Protein AF-A0A5Q0TKG2-F1 (afdb_monomer)

Sequence (74 aa):
MNRRRIEGEKMPRQNTFHKAQIMYEILKKKGQITIEDIIFQFEVSPSTAYNIAKLVYMLCERDETGSCERQDYP

Radius of gyration: 16.05 Å; Cα contacts (8 Å, |Δi|>4): 45; chains: 1; bounding box: 59×24×26 Å

Solvent-accessible surface area (backbone atoms only — not comparable to full-atom values): 4714 Å² total; per-residue (Å²): 139,83,84,76,79,82,70,75,84,68,72,72,86,70,51,60,66,57,54,12,54,55,51,41,58,46,26,73,73,66,74,61,81,54,63,64,57,45,22,68,75,65,76,45,54,69,73,56,24,53,55,25,51,54,48,25,50,58,53,37,76,68,37,89,81,65,84,58,80,86,82,80,78,131

Secondary structure (DSSP, 8-state):
---------------HHHHHHHHHHHHHHHS---HHHHHHHHT--HHHHHHHHHHHHHHHHT-TT---------

pLDDT: mean 77.63, std 18.4, range [38.66, 94.38]

Nearest PDB structures (foldseek):
  2vqc-assembly1_A  TM=9.070E-01  e=1.739E-03  Sulfolobus spindle-shaped virus 1
  2f5f-assembly1_A  TM=6.433E-01  e=6.629E-01  Bacillus subtilis
  2cfx-assembly1_C  TM=6.070E-01  e=7.035E-01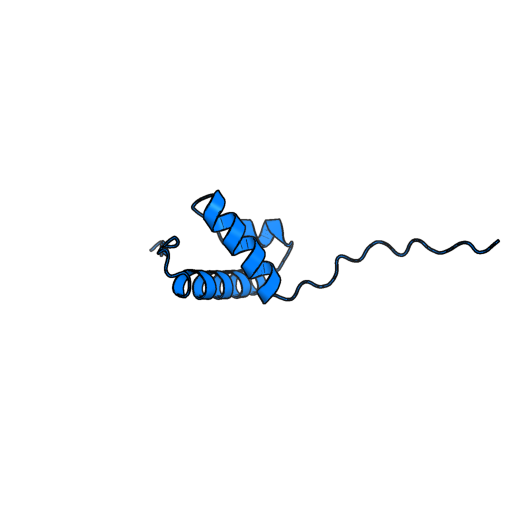  Bacillus subtilis
  2dbb-assembly1_B  TM=6.262E-01  e=9.469E-01  Pyrococcus horikoshii OT3
  5nr6-assembly1_A  TM=4.126E-01  e=8.046E+00  Dictyostelium discoideum

Structure (mmCIF, N/CA/C/O backbone):
data_AF-A0A5Q0TKG2-F1
#
_entry.id   AF-A0A5Q0TKG2-F1
#
loop_
_atom_site.group_PDB
_atom_site.id
_atom_site.type_symbol
_atom_site.label_atom_id
_atom_site.label_alt_id
_atom_site.label_comp_id
_atom_site.label_asym_id
_atom_site.label_entity_id
_atom_site.label_seq_id
_atom_site.pdbx_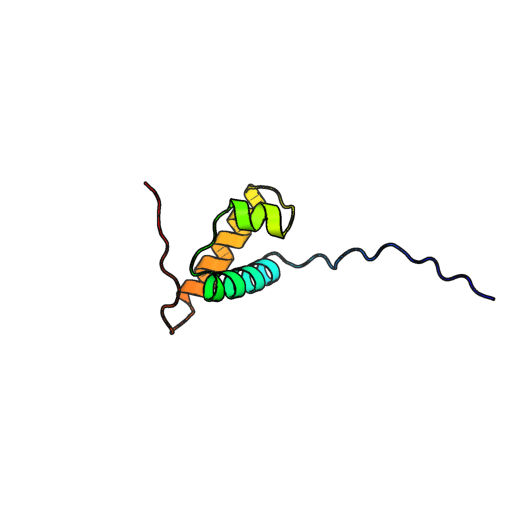PDB_ins_code
_atom_site.Cartn_x
_atom_site.Cartn_y
_atom_site.Cartn_z
_atom_site.occupancy
_atom_site.B_iso_or_equiv
_atom_site.auth_seq_id
_atom_site.auth_comp_id
_atom_site.auth_asym_id
_atom_site.auth_atom_id
_atom_site.pdbx_PDB_model_num
ATOM 1 N N . MET A 1 1 ? 46.180 13.996 9.315 1.00 41.62 1 MET A N 1
ATOM 2 C CA . MET A 1 1 ? 45.034 14.842 8.909 1.00 41.62 1 MET A CA 1
ATOM 3 C C . MET A 1 1 ? 44.251 14.067 7.847 1.00 41.62 1 MET A C 1
ATOM 5 O O . M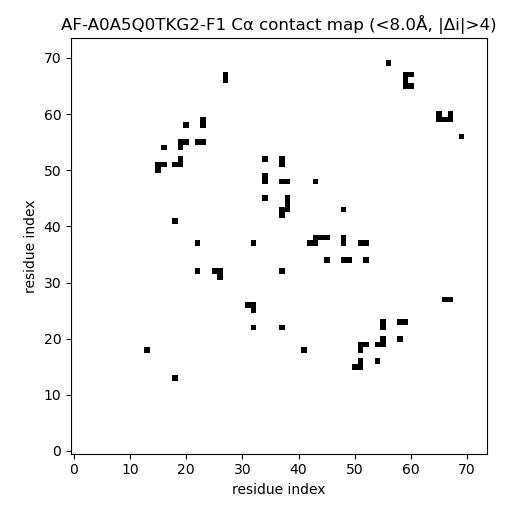ET A 1 1 ? 44.546 14.186 6.668 1.00 41.62 1 MET A O 1
ATOM 9 N N . ASN A 1 2 ? 43.352 13.162 8.255 1.00 38.66 2 ASN A N 1
ATOM 10 C CA . ASN A 1 2 ? 42.712 12.215 7.329 1.00 38.66 2 ASN A CA 1
ATOM 11 C C . ASN A 1 2 ? 41.345 12.739 6.883 1.00 38.66 2 ASN A C 1
ATOM 13 O O . ASN A 1 2 ? 40.390 12.745 7.656 1.00 38.66 2 ASN A O 1
ATOM 17 N N . ARG A 1 3 ? 41.273 13.172 5.619 1.00 48.91 3 ARG A N 1
ATOM 18 C CA . ARG A 1 3 ? 40.037 13.538 4.921 1.00 48.91 3 ARG A CA 1
ATOM 19 C C . ARG A 1 3 ? 39.208 12.270 4.693 1.00 48.91 3 ARG A C 1
ATOM 21 O O . ARG A 1 3 ? 39.510 11.494 3.791 1.00 48.91 3 ARG A O 1
ATOM 28 N N . ARG A 1 4 ? 38.185 12.036 5.518 1.00 50.06 4 ARG A N 1
ATOM 29 C CA . ARG A 1 4 ? 37.170 11.014 5.232 1.00 50.06 4 ARG A CA 1
ATOM 30 C C . ARG A 1 4 ? 36.252 11.555 4.136 1.00 50.06 4 ARG A C 1
ATOM 32 O O . ARG A 1 4 ? 35.616 12.588 4.319 1.00 50.06 4 ARG A O 1
ATOM 39 N N . ARG A 1 5 ? 36.252 10.872 2.987 1.00 45.88 5 ARG A N 1
ATOM 40 C CA . ARG A 1 5 ? 35.248 10.999 1.924 1.00 45.88 5 ARG A CA 1
ATOM 41 C C . ARG A 1 5 ? 33.862 10.882 2.558 1.00 45.88 5 ARG A C 1
ATOM 43 O O . ARG A 1 5 ? 33.580 9.881 3.207 1.00 45.88 5 ARG A O 1
ATOM 50 N N . ILE A 1 6 ? 33.022 11.889 2.355 1.00 54.97 6 ILE A N 1
ATOM 51 C CA . ILE A 1 6 ? 31.581 11.772 2.559 1.00 54.97 6 ILE A CA 1
ATOM 52 C C . ILE A 1 6 ? 31.082 11.028 1.319 1.00 54.97 6 ILE A C 1
ATOM 54 O O . ILE A 1 6 ? 30.846 11.627 0.272 1.00 54.97 6 ILE A O 1
ATOM 58 N N . GLU A 1 7 ? 31.082 9.698 1.385 1.00 49.59 7 GLU A N 1
ATOM 59 C CA . GLU A 1 7 ? 30.334 8.889 0.429 1.00 49.59 7 GLU A CA 1
ATOM 60 C C . GLU A 1 7 ? 28.860 9.219 0.654 1.00 49.59 7 GLU A C 1
ATOM 62 O O . GLU A 1 7 ? 28.375 9.109 1.779 1.00 49.59 7 GLU A O 1
ATOM 67 N N . GLY A 1 8 ? 28.191 9.719 -0.391 1.00 47.41 8 GLY A N 1
ATOM 68 C CA . GLY A 1 8 ? 26.789 10.113 -0.331 1.00 47.41 8 GLY A CA 1
ATOM 69 C C . GLY A 1 8 ? 25.972 9.027 0.351 1.00 47.41 8 GLY A C 1
ATOM 70 O O . GLY A 1 8 ? 26.098 7.854 -0.008 1.00 47.41 8 GLY A O 1
ATOM 71 N N . GLU A 1 9 ? 25.204 9.424 1.365 1.00 40.53 9 GLU A N 1
ATOM 72 C CA . GLU A 1 9 ? 24.362 8.549 2.171 1.00 40.53 9 GLU A CA 1
ATOM 73 C C . GLU A 1 9 ? 23.404 7.790 1.257 1.00 40.53 9 GLU A C 1
ATOM 75 O O . GLU A 1 9 ? 22.308 8.232 0.917 1.00 40.53 9 GLU A O 1
ATOM 80 N N . LYS A 1 10 ? 23.853 6.622 0.804 1.00 45.41 10 LYS A N 1
ATOM 81 C CA . LYS A 1 10 ? 23.036 5.669 0.085 1.00 45.41 10 LYS A CA 1
ATOM 82 C C . LYS A 1 10 ? 22.043 5.180 1.125 1.00 45.41 10 LYS A C 1
ATOM 84 O O . LYS A 1 10 ? 22.409 4.356 1.964 1.00 45.41 10 LYS A O 1
ATOM 89 N N . MET A 1 11 ? 20.830 5.742 1.106 1.00 47.22 11 MET A N 1
ATOM 90 C CA . MET A 1 11 ? 19.711 5.267 1.918 1.00 47.22 11 MET A CA 1
ATOM 91 C C . MET A 1 11 ? 19.768 3.735 1.924 1.00 47.22 11 MET A C 1
ATOM 93 O O . MET A 1 11 ? 19.866 3.138 0.840 1.00 47.22 11 MET A O 1
ATOM 97 N N . PRO A 1 12 ? 19.811 3.087 3.104 1.00 52.22 12 PRO A N 1
ATOM 98 C CA . PRO A 1 12 ? 19.944 1.641 3.168 1.00 52.22 12 PRO A CA 1
ATOM 99 C C . PRO A 1 12 ? 18.854 1.039 2.287 1.00 52.22 12 PRO A C 1
ATOM 101 O O . PRO A 1 12 ? 17.715 1.505 2.331 1.00 52.22 12 PRO A O 1
ATOM 104 N N . ARG A 1 13 ? 19.197 0.052 1.442 1.00 54.06 13 ARG A N 1
ATOM 105 C CA . ARG A 1 13 ? 18.207 -0.658 0.618 1.00 54.06 13 ARG A CA 1
ATOM 106 C C . ARG A 1 13 ? 17.160 -1.247 1.561 1.00 54.06 13 ARG A C 1
ATOM 108 O O . ARG A 1 13 ? 17.351 -2.331 2.103 1.00 54.06 13 ARG A O 1
ATOM 115 N N . GLN A 1 14 ? 16.073 -0.517 1.780 1.00 63.31 14 GLN A N 1
ATOM 116 C CA . GLN A 1 14 ? 14.970 -0.985 2.592 1.00 63.31 14 GLN A CA 1
ATOM 117 C C . GLN A 1 14 ? 14.339 -2.152 1.844 1.00 63.31 14 GLN A C 1
ATOM 119 O O . GLN A 1 14 ? 13.937 -2.015 0.684 1.00 63.31 14 GLN A O 1
ATOM 124 N N . ASN A 1 15 ? 14.306 -3.312 2.497 1.00 81.56 15 ASN A N 1
ATOM 125 C CA . ASN A 1 15 ? 13.633 -4.486 1.966 1.00 81.56 15 ASN A CA 1
ATOM 126 C C . ASN A 1 15 ? 12.147 -4.147 1.734 1.00 81.56 15 ASN A C 1
ATOM 128 O O . ASN A 1 15 ? 11.554 -3.380 2.494 1.00 81.56 15 ASN A O 1
ATOM 132 N N . THR A 1 16 ? 11.544 -4.720 0.695 1.00 84.38 16 THR A N 1
ATOM 133 C CA . THR A 1 16 ? 10.144 -4.533 0.285 1.00 84.38 16 THR A CA 1
ATOM 134 C C . THR A 1 16 ? 9.168 -4.654 1.459 1.00 84.38 16 THR A C 1
ATOM 136 O O . THR A 1 16 ? 8.222 -3.878 1.551 1.00 84.38 16 THR A O 1
ATOM 139 N N . PHE A 1 17 ? 9.434 -5.563 2.405 1.00 87.81 17 PHE A N 1
ATOM 140 C CA . PHE A 1 17 ? 8.623 -5.717 3.617 1.00 87.81 17 PHE A CA 1
ATOM 141 C C . PHE A 1 17 ? 8.668 -4.495 4.542 1.00 87.81 17 PHE A C 1
ATOM 143 O O . PHE A 1 17 ? 7.636 -4.067 5.044 1.00 87.81 17 PHE A O 1
ATOM 150 N N . HIS A 1 18 ? 9.836 -3.878 4.720 1.00 91.12 18 HIS A N 1
ATOM 151 C CA . HIS A 1 18 ? 9.954 -2.676 5.542 1.00 91.12 18 HIS A CA 1
ATOM 152 C C . HIS A 1 18 ? 9.236 -1.481 4.901 1.00 91.12 18 HIS A C 1
ATOM 154 O O . HIS A 1 18 ? 8.534 -0.737 5.581 1.00 91.12 18 HIS A O 1
ATOM 160 N N . LYS A 1 19 ? 9.326 -1.347 3.570 1.00 92.75 19 LYS A N 1
ATOM 161 C CA . LYS A 1 19 ? 8.544 -0.349 2.821 1.00 92.75 19 LYS A CA 1
ATOM 162 C C . LYS A 1 19 ? 7.037 -0.553 3.009 1.00 92.75 19 LYS A C 1
ATOM 164 O O . LYS A 1 19 ? 6.302 0.418 3.153 1.00 92.75 19 LYS A O 1
ATOM 169 N N . ALA A 1 20 ? 6.586 -1.805 3.070 1.00 92.19 20 ALA A N 1
ATOM 170 C CA . ALA A 1 20 ? 5.191 -2.125 3.350 1.00 92.19 20 ALA A CA 1
ATOM 171 C C . ALA A 1 20 ? 4.769 -1.742 4.776 1.00 92.19 20 ALA A C 1
ATOM 173 O O . ALA A 1 20 ? 3.698 -1.177 4.948 1.00 92.19 20 ALA A O 1
ATOM 174 N N . GLN A 1 21 ? 5.616 -1.956 5.788 1.00 91.69 21 GLN A N 1
ATOM 175 C CA . GLN A 1 21 ? 5.333 -1.488 7.153 1.00 91.69 21 GLN A CA 1
ATOM 176 C C . GLN A 1 21 ? 5.167 0.038 7.210 1.00 91.69 21 GLN A C 1
ATOM 178 O O . GLN A 1 21 ? 4.227 0.531 7.822 1.00 91.69 21 GLN A O 1
ATOM 183 N N . ILE A 1 22 ? 6.031 0.790 6.519 1.00 93.69 22 ILE A N 1
ATOM 184 C CA . ILE A 1 22 ? 5.918 2.255 6.435 1.00 93.69 22 ILE A CA 1
ATOM 185 C C . ILE A 1 22 ? 4.592 2.664 5.777 1.00 93.69 22 ILE A C 1
ATOM 187 O O . ILE A 1 22 ? 3.882 3.518 6.304 1.00 93.69 22 ILE A O 1
ATOM 191 N N . MET A 1 23 ? 4.231 2.047 4.648 1.00 93.06 23 MET A N 1
ATOM 192 C CA . MET A 1 23 ? 2.969 2.355 3.963 1.00 93.06 23 MET A CA 1
ATOM 193 C C . MET A 1 23 ? 1.740 1.959 4.766 1.00 93.06 23 MET A C 1
ATOM 195 O O . MET A 1 23 ? 0.731 2.650 4.690 1.00 93.06 23 MET A O 1
ATOM 199 N N . TYR A 1 24 ? 1.822 0.882 5.540 1.00 91.25 24 TYR A N 1
ATOM 200 C CA . TYR A 1 24 ? 0.765 0.474 6.449 1.00 91.25 24 TYR A CA 1
ATOM 201 C C . TYR A 1 24 ? 0.513 1.544 7.525 1.00 91.25 24 TYR A C 1
ATOM 203 O O . TYR A 1 24 ? -0.620 1.976 7.714 1.00 91.25 24 TYR A O 1
ATOM 211 N N . GLU A 1 25 ? 1.566 2.087 8.141 1.00 90.81 25 GLU A N 1
ATOM 212 C CA . GLU A 1 25 ? 1.433 3.207 9.086 1.00 90.81 25 GLU A CA 1
ATOM 213 C C . GLU A 1 25 ? 0.885 4.483 8.425 1.00 90.81 25 GLU A C 1
ATOM 215 O O . GLU A 1 25 ? 0.118 5.233 9.034 1.00 90.81 25 GLU A O 1
ATOM 220 N N . ILE A 1 26 ? 1.256 4.741 7.166 1.00 91.44 26 ILE A N 1
ATOM 221 C CA . ILE A 1 26 ? 0.693 5.850 6.383 1.00 91.44 26 ILE A CA 1
ATOM 222 C C . ILE A 1 26 ? -0.797 5.614 6.126 1.00 91.44 26 ILE A C 1
ATOM 224 O O . ILE A 1 26 ? -1.584 6.541 6.306 1.00 91.44 26 ILE A O 1
ATOM 228 N N . LEU A 1 27 ? -1.194 4.393 5.764 1.00 89.50 27 LEU A N 1
ATOM 229 C CA . LEU A 1 27 ? -2.587 4.008 5.551 1.00 89.50 27 LEU A CA 1
ATOM 230 C C . LEU A 1 27 ? -3.425 4.228 6.812 1.00 89.50 27 LEU A C 1
ATOM 232 O O . LEU A 1 27 ? -4.463 4.874 6.719 1.00 89.50 27 LEU A O 1
ATOM 236 N N . LYS A 1 28 ? -2.948 3.824 7.998 1.00 86.81 28 LYS A N 1
ATOM 237 C CA . LYS A 1 28 ? -3.668 4.075 9.263 1.00 86.81 28 LYS A CA 1
ATOM 238 C C . LYS A 1 28 ? -3.880 5.566 9.554 1.00 86.81 28 LYS A C 1
ATOM 240 O O . LYS A 1 28 ? -4.853 5.930 10.203 1.00 86.81 28 LYS A O 1
ATOM 245 N N . LYS A 1 29 ? -2.980 6.438 9.084 1.00 87.44 29 LYS A N 1
ATOM 246 C CA . LYS A 1 29 ? -3.065 7.898 9.283 1.00 87.44 29 LYS A CA 1
ATOM 247 C C . LYS A 1 29 ? -3.902 8.610 8.221 1.00 8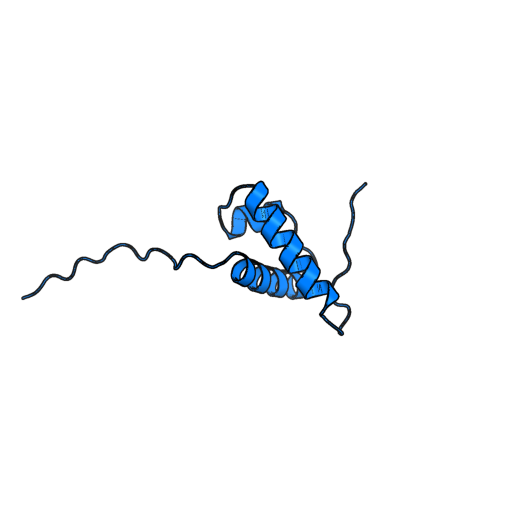7.44 29 LYS A C 1
ATOM 249 O O . LYS A 1 29 ? -4.650 9.522 8.555 1.00 87.44 29 LYS A O 1
ATOM 254 N N . LYS A 1 30 ? -3.737 8.242 6.947 1.00 86.62 30 LYS A N 1
ATOM 255 C CA . LYS A 1 30 ? -4.437 8.853 5.802 1.00 86.62 30 LYS A CA 1
ATOM 256 C C . LYS A 1 30 ? -5.830 8.261 5.570 1.00 86.62 30 LYS A C 1
ATOM 258 O O . LYS A 1 30 ? -6.637 8.895 4.903 1.00 86.62 30 LYS A O 1
ATOM 263 N N . GLY A 1 31 ? -6.081 7.039 6.037 1.00 84.94 31 GLY A N 1
ATOM 264 C CA . GLY A 1 31 ? -7.282 6.251 5.744 1.00 84.94 31 GLY A CA 1
ATOM 265 C C . GLY A 1 31 ? -7.274 5.575 4.368 1.00 84.94 31 GLY A C 1
ATOM 266 O O . GLY A 1 31 ? -7.967 4.584 4.177 1.00 84.94 31 GLY A O 1
ATOM 267 N N . GLN A 1 32 ? -6.464 6.058 3.420 1.00 87.81 32 GLN A N 1
ATOM 268 C CA . GLN A 1 32 ? -6.322 5.473 2.085 1.00 87.81 32 GLN A CA 1
ATOM 269 C C . GLN A 1 32 ? -4.893 5.611 1.549 1.00 87.81 32 GLN A C 1
ATOM 271 O O . GLN A 1 32 ? -4.191 6.580 1.860 1.00 87.81 32 GLN A O 1
ATOM 276 N N . ILE A 1 33 ? -4.485 4.659 0.708 1.00 90.31 33 ILE A N 1
ATOM 277 C CA . ILE A 1 33 ? -3.251 4.712 -0.085 1.00 90.31 33 ILE A CA 1
ATOM 278 C C . ILE A 1 33 ? -3.528 4.181 -1.492 1.00 90.31 33 ILE A C 1
ATOM 280 O O . ILE A 1 33 ? -4.324 3.259 -1.665 1.00 90.31 33 ILE A O 1
ATOM 284 N N . THR A 1 34 ? -2.844 4.737 -2.482 1.00 92.31 34 THR A N 1
ATOM 285 C CA . THR A 1 34 ? -2.883 4.289 -3.881 1.00 92.31 34 THR A CA 1
ATOM 286 C C . THR A 1 34 ? -1.551 3.661 -4.298 1.00 92.31 34 THR A C 1
ATOM 288 O O . THR A 1 34 ? -0.551 3.744 -3.577 1.00 92.31 34 THR A O 1
ATOM 291 N N . ILE A 1 35 ? -1.508 3.019 -5.469 1.00 92.56 35 ILE A N 1
ATOM 292 C CA . ILE A 1 35 ? -0.243 2.514 -6.026 1.00 92.56 35 ILE A CA 1
ATOM 293 C C . ILE A 1 35 ? 0.683 3.685 -6.373 1.00 92.56 35 ILE A C 1
ATOM 295 O O . ILE A 1 35 ? 1.891 3.601 -6.147 1.00 92.56 35 ILE A O 1
ATOM 299 N N . GLU A 1 36 ? 0.123 4.793 -6.856 1.00 94.38 36 GLU A N 1
ATOM 300 C CA . GLU A 1 36 ? 0.832 6.032 -7.158 1.00 94.38 36 GLU A CA 1
ATOM 301 C C . GLU A 1 36 ? 1.521 6.589 -5.912 1.00 94.38 36 GLU A C 1
ATOM 303 O O . GLU A 1 36 ? 2.705 6.920 -5.982 1.00 94.38 36 GLU A O 1
ATOM 308 N N . ASP A 1 37 ? 0.839 6.612 -4.758 1.00 93.56 37 ASP A N 1
ATOM 309 C CA . ASP A 1 37 ? 1.452 7.021 -3.487 1.00 93.56 37 ASP A CA 1
ATOM 310 C C . ASP A 1 37 ? 2.719 6.198 -3.196 1.00 93.56 37 ASP A C 1
ATOM 312 O O . ASP A 1 37 ? 3.742 6.755 -2.812 1.00 93.56 37 ASP A O 1
ATOM 316 N N . ILE A 1 38 ? 2.687 4.879 -3.421 1.00 93.69 38 ILE A N 1
ATOM 317 C CA . ILE A 1 38 ? 3.831 3.982 -3.179 1.00 93.69 38 ILE A CA 1
ATOM 318 C C . ILE A 1 38 ? 4.969 4.249 -4.175 1.00 93.69 38 ILE A C 1
ATOM 320 O O . ILE A 1 38 ? 6.143 4.241 -3.791 1.00 93.69 38 ILE A O 1
ATOM 324 N N . ILE A 1 39 ? 4.635 4.480 -5.449 1.00 94.38 39 ILE A N 1
ATOM 325 C CA . ILE A 1 39 ? 5.609 4.805 -6.500 1.00 94.38 39 ILE A CA 1
ATOM 326 C C . ILE A 1 39 ? 6.335 6.104 -6.152 1.00 94.38 39 ILE A C 1
ATOM 328 O O . ILE A 1 39 ? 7.564 6.115 -6.146 1.00 94.38 39 ILE A O 1
ATOM 332 N N . PHE A 1 40 ? 5.599 7.167 -5.820 1.00 94.12 40 PHE A N 1
ATOM 333 C CA . PHE A 1 40 ? 6.185 8.463 -5.476 1.00 94.12 40 PHE A CA 1
ATOM 334 C C . PHE A 1 40 ? 6.937 8.429 -4.143 1.00 94.12 40 PHE A C 1
ATOM 336 O O . PHE A 1 40 ? 8.008 9.016 -4.034 1.00 94.12 40 PHE A O 1
ATOM 343 N N . GLN A 1 41 ? 6.424 7.711 -3.140 1.00 92.19 41 GLN A N 1
ATOM 344 C CA . GLN A 1 41 ? 7.034 7.653 -1.810 1.00 92.19 41 GLN A CA 1
ATOM 345 C C . GLN A 1 41 ? 8.408 6.971 -1.803 1.00 92.19 41 GLN A C 1
ATOM 347 O O . GLN A 1 41 ? 9.257 7.318 -0.978 1.00 92.19 41 GLN A O 1
ATOM 352 N N . PHE A 1 42 ? 8.623 5.980 -2.675 1.00 92.12 42 PHE A N 1
ATOM 353 C CA . PHE A 1 42 ? 9.853 5.181 -2.687 1.00 92.12 42 PHE A CA 1
ATOM 354 C C . PHE A 1 42 ? 10.633 5.220 -4.000 1.00 92.12 42 PHE A C 1
ATOM 356 O O . PHE A 1 42 ? 11.629 4.498 -4.103 1.00 92.12 42 PHE A O 1
ATOM 363 N N . GLU A 1 43 ? 10.166 5.989 -4.985 1.00 93.81 43 GLU A N 1
ATOM 364 C CA . GLU A 1 43 ? 10.749 6.113 -6.327 1.00 93.81 43 GLU A CA 1
ATOM 365 C C . GLU A 1 43 ? 11.031 4.741 -6.969 1.00 93.81 43 GLU A C 1
ATOM 367 O O . GLU A 1 43 ? 12.128 4.441 -7.443 1.00 93.81 43 GLU A O 1
ATOM 372 N N . VAL A 1 44 ? 10.033 3.852 -6.929 1.00 91.50 44 VAL A N 1
ATOM 373 C CA . VAL A 1 44 ? 10.141 2.469 -7.423 1.00 91.50 44 VAL A CA 1
ATOM 374 C C . VAL A 1 44 ? 9.344 2.242 -8.706 1.00 91.50 44 VAL A C 1
ATOM 376 O O . VAL A 1 44 ? 8.404 2.967 -9.014 1.00 91.50 44 VAL A O 1
ATOM 379 N N . SER A 1 45 ? 9.679 1.177 -9.442 1.00 93.31 45 SER A N 1
ATOM 380 C CA . SER A 1 45 ? 8.878 0.748 -10.593 1.00 93.31 45 SER A CA 1
ATOM 381 C C . SER A 1 45 ? 7.447 0.366 -10.178 1.00 93.31 45 SER A C 1
ATOM 383 O O . SER A 1 45 ? 7.256 -0.151 -9.069 1.00 93.31 45 SER A O 1
ATOM 385 N N . PRO A 1 46 ? 6.455 0.484 -11.084 1.00 91.94 46 PRO A N 1
ATOM 386 C CA . PRO A 1 46 ? 5.085 0.046 -10.814 1.00 91.94 46 PRO A CA 1
ATOM 387 C C . PRO A 1 46 ? 5.008 -1.408 -10.334 1.00 91.94 46 PRO A C 1
ATOM 389 O O . PRO A 1 46 ? 4.334 -1.708 -9.355 1.00 91.94 46 PRO A O 1
ATOM 392 N N . SER A 1 47 ? 5.779 -2.314 -10.945 1.00 92.00 47 SER A N 1
ATOM 393 C CA . SER A 1 47 ? 5.844 -3.724 -10.531 1.00 92.00 47 SER A CA 1
ATOM 394 C C . SER A 1 47 ? 6.298 -3.908 -9.077 1.00 92.00 47 SER A C 1
ATOM 396 O O . SER A 1 47 ? 5.760 -4.743 -8.350 1.00 92.00 47 SER A O 1
ATOM 398 N N . THR A 1 48 ? 7.265 -3.109 -8.622 1.00 91.81 4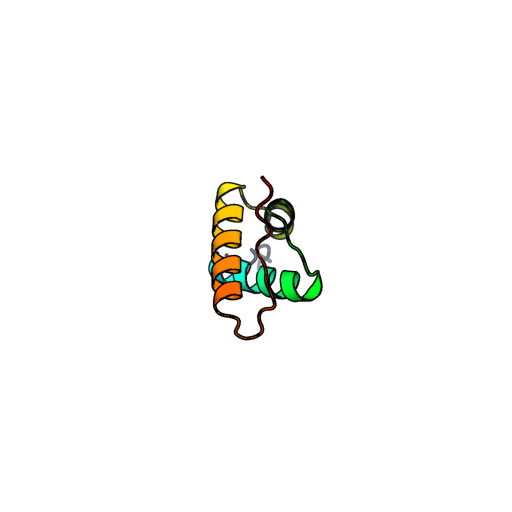8 THR A N 1
ATOM 399 C CA . THR A 1 48 ? 7.737 -3.137 -7.233 1.00 91.81 48 THR A CA 1
ATOM 400 C C . THR A 1 48 ? 6.701 -2.528 -6.291 1.00 91.81 48 THR A C 1
ATOM 402 O O . THR A 1 48 ? 6.486 -3.066 -5.206 1.00 91.81 48 THR A O 1
ATOM 405 N N . ALA A 1 49 ? 6.024 -1.455 -6.706 1.00 93.94 49 ALA A N 1
ATOM 406 C CA . ALA A 1 49 ? 4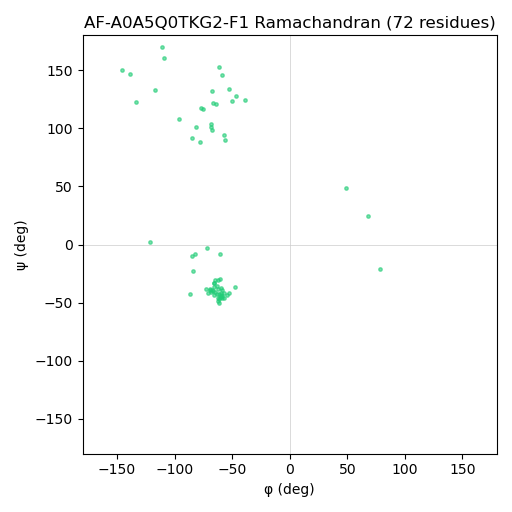.946 -0.844 -5.936 1.00 93.94 49 ALA A CA 1
ATOM 407 C C . ALA A 1 49 ? 3.776 -1.813 -5.706 1.00 93.94 49 ALA A C 1
ATOM 409 O O . ALA A 1 49 ? 3.319 -1.938 -4.574 1.00 93.94 49 ALA A O 1
ATOM 410 N N . TYR A 1 50 ? 3.372 -2.589 -6.719 1.00 92.75 50 TYR A N 1
ATOM 411 C CA . TYR A 1 50 ? 2.373 -3.655 -6.562 1.00 92.75 50 TYR A CA 1
ATOM 412 C C . TYR A 1 50 ? 2.797 -4.720 -5.542 1.00 92.75 50 TYR A C 1
ATOM 414 O O . TYR A 1 50 ? 1.989 -5.147 -4.716 1.00 92.75 50 TYR A O 1
ATOM 422 N N . ASN A 1 51 ? 4.071 -5.126 -5.547 1.00 92.19 51 ASN A N 1
ATOM 423 C CA . ASN A 1 51 ? 4.585 -6.063 -4.545 1.00 92.19 51 ASN A CA 1
ATOM 424 C C . ASN A 1 51 ? 4.516 -5.474 -3.129 1.00 92.19 51 ASN A C 1
ATOM 426 O O . ASN A 1 51 ? 4.116 -6.174 -2.203 1.00 92.19 51 ASN A O 1
ATOM 430 N N . ILE A 1 52 ? 4.868 -4.196 -2.958 1.00 93.50 52 ILE A N 1
ATOM 431 C CA . ILE A 1 52 ? 4.744 -3.496 -1.671 1.00 93.50 52 ILE A CA 1
ATOM 432 C C . ILE A 1 52 ? 3.272 -3.434 -1.247 1.00 93.50 52 ILE A C 1
ATOM 434 O O . ILE A 1 52 ? 2.962 -3.820 -0.125 1.00 93.50 52 ILE A O 1
ATOM 438 N N . ALA A 1 53 ? 2.362 -3.033 -2.137 1.00 91.56 53 ALA A N 1
ATOM 439 C CA . ALA A 1 53 ? 0.928 -2.949 -1.858 1.00 91.56 53 ALA A CA 1
ATOM 440 C C . ALA A 1 53 ? 0.344 -4.295 -1.402 1.00 91.56 53 ALA A C 1
ATOM 442 O O . ALA A 1 53 ? -0.405 -4.354 -0.430 1.00 91.56 53 ALA A O 1
ATOM 443 N N . LYS A 1 54 ? 0.754 -5.402 -2.035 1.00 90.31 54 LYS A N 1
ATOM 444 C CA . LYS A 1 54 ? 0.355 -6.754 -1.622 1.00 90.31 54 LYS A CA 1
ATOM 445 C C . LYS A 1 54 ? 0.830 -7.101 -0.208 1.00 90.31 54 LYS A C 1
ATOM 447 O O . LYS A 1 54 ? 0.111 -7.757 0.540 1.00 90.31 54 LYS A O 1
ATOM 452 N N . LEU A 1 55 ? 2.035 -6.672 0.173 1.00 91.25 55 LEU A N 1
ATOM 453 C CA . LEU A 1 55 ? 2.530 -6.852 1.540 1.00 91.25 55 LEU A CA 1
ATOM 454 C C . LEU A 1 55 ? 1.762 -5.972 2.538 1.00 91.25 55 LEU A C 1
ATOM 456 O O . LEU A 1 55 ? 1.459 -6.447 3.626 1.00 91.25 55 LEU A O 1
ATOM 460 N N . VAL A 1 56 ? 1.414 -4.731 2.171 1.00 90.50 56 VAL A N 1
ATOM 461 C CA . VAL A 1 56 ? 0.570 -3.850 3.003 1.00 90.50 56 VAL A CA 1
ATOM 462 C C . VAL A 1 56 ? -0.784 -4.502 3.256 1.00 90.50 56 VAL A C 1
ATOM 464 O O . VAL A 1 56 ? -1.227 -4.557 4.396 1.00 90.50 56 VAL A O 1
ATOM 467 N N . TYR A 1 57 ? -1.399 -5.070 2.218 1.00 85.06 57 TYR A N 1
ATOM 468 C CA . TYR A 1 57 ? -2.644 -5.824 2.337 1.00 85.06 57 TYR A CA 1
ATOM 469 C C . TYR A 1 57 ? -2.523 -6.995 3.322 1.00 85.06 57 TYR A C 1
ATOM 471 O O . TYR A 1 57 ? -3.355 -7.136 4.208 1.00 85.06 57 TYR A O 1
ATOM 479 N N . MET A 1 58 ? -1.450 -7.788 3.246 1.00 86.31 58 MET A N 1
ATOM 480 C CA . MET A 1 58 ? -1.239 -8.876 4.210 1.00 86.31 58 MET A CA 1
ATOM 481 C C . MET A 1 58 ? -1.022 -8.381 5.647 1.00 86.31 58 MET A C 1
ATOM 483 O O . MET A 1 58 ? -1.343 -9.099 6.591 1.00 86.31 58 MET A O 1
ATOM 487 N N . LEU A 1 59 ? -0.448 -7.188 5.838 1.00 88.00 59 LEU A N 1
ATOM 488 C CA . LEU A 1 59 ? -0.334 -6.569 7.163 1.00 88.00 59 LEU A CA 1
ATOM 489 C C . LEU A 1 59 ? -1.706 -6.108 7.665 1.00 88.00 59 LEU A C 1
ATOM 491 O O . LEU A 1 59 ? -2.035 -6.350 8.819 1.00 88.00 59 LEU A O 1
ATOM 495 N N . CYS A 1 60 ? -2.509 -5.524 6.780 1.00 84.75 60 CYS A N 1
ATOM 496 C CA . CYS A 1 60 ? -3.889 -5.130 7.034 1.00 84.75 60 CYS A CA 1
ATOM 497 C C . CYS A 1 60 ? -4.795 -6.312 7.418 1.00 84.75 60 CYS A C 1
ATOM 499 O O . CYS A 1 60 ? -5.523 -6.208 8.394 1.00 84.75 60 CYS A O 1
ATOM 501 N N . GLU A 1 61 ? -4.728 -7.449 6.714 1.00 81.62 61 GLU A N 1
ATOM 502 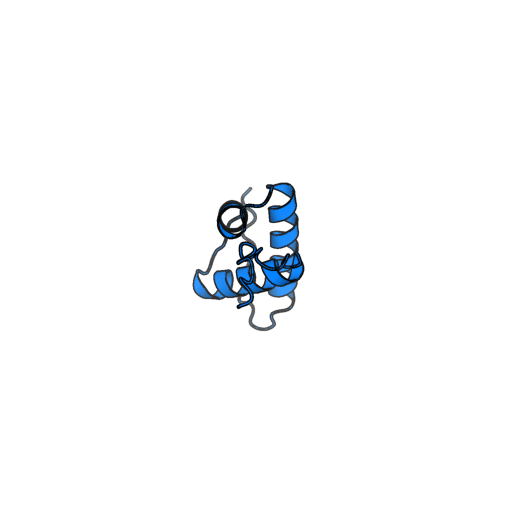C CA . GLU A 1 61 ? -5.512 -8.656 7.052 1.00 81.62 61 GLU A CA 1
ATOM 503 C C . GLU A 1 61 ? -5.169 -9.229 8.432 1.00 81.62 61 GLU A C 1
ATOM 505 O O . GLU A 1 61 ? -6.004 -9.854 9.080 1.00 81.62 61 GLU A O 1
ATOM 510 N N . ARG A 1 62 ? -3.919 -9.054 8.870 1.00 80.56 62 ARG A N 1
ATOM 511 C CA . ARG A 1 62 ? -3.440 -9.519 10.178 1.00 80.56 62 ARG A CA 1
ATOM 512 C C . ARG A 1 62 ? -3.731 -8.530 11.299 1.00 80.56 62 ARG A C 1
ATOM 514 O O . ARG A 1 62 ? -3.491 -8.854 12.459 1.00 80.56 62 ARG A O 1
ATOM 521 N N . ASP A 1 63 ? -4.180 -7.327 10.965 1.00 78.56 63 ASP A N 1
ATOM 522 C CA . ASP A 1 63 ? -4.501 -6.313 11.949 1.00 78.56 63 ASP A CA 1
ATOM 523 C C . ASP A 1 63 ? -5.894 -6.581 12.517 1.00 78.56 63 ASP A C 1
ATOM 525 O O . ASP A 1 63 ? -6.917 -6.251 11.921 1.00 78.56 63 ASP A O 1
ATOM 529 N N . GLU A 1 64 ? -5.930 -7.162 13.715 1.00 65.38 64 GLU A N 1
ATOM 530 C CA . GLU A 1 64 ? -7.162 -7.526 14.433 1.00 65.38 64 GLU A CA 1
ATOM 531 C C . GLU A 1 64 ? -8.070 -6.321 14.747 1.00 65.38 64 GLU A C 1
ATOM 533 O O . GLU A 1 64 ? -9.202 -6.492 15.191 1.00 65.38 64 GLU A O 1
ATOM 538 N N . THR A 1 65 ? -7.597 -5.092 14.506 1.00 67.12 65 THR A N 1
ATOM 539 C CA . THR A 1 65 ? -8.381 -3.869 14.705 1.00 67.12 65 THR A CA 1
ATOM 540 C C . THR A 1 65 ? -9.308 -3.536 13.531 1.00 67.12 65 THR A C 1
ATOM 542 O O . THR A 1 65 ? -10.123 -2.626 13.657 1.00 67.12 65 THR A O 1
ATOM 545 N N . GLY A 1 66 ? -9.204 -4.251 12.400 1.00 63.00 66 GLY A N 1
ATOM 546 C CA . GLY A 1 66 ? -10.075 -4.045 11.236 1.00 63.00 66 GLY A CA 1
ATOM 547 C C . GLY A 1 66 ? -9.861 -2.702 10.527 1.00 63.00 66 GLY A C 1
ATOM 548 O O . GLY A 1 66 ? -10.764 -2.203 9.866 1.00 63.00 66 GLY A O 1
ATOM 549 N N . SER A 1 67 ? -8.675 -2.099 10.664 1.00 62.62 67 SER A N 1
ATOM 550 C CA . SER A 1 67 ? -8.378 -0.738 10.182 1.00 62.62 67 SER A CA 1
ATOM 551 C C . SER A 1 67 ? -8.255 -0.603 8.655 1.00 62.62 67 SER A C 1
ATOM 553 O O . SER A 1 67 ? -8.011 0.498 8.163 1.00 62.62 67 SER A O 1
ATOM 555 N N . CYS A 1 68 ? -8.363 -1.695 7.898 1.00 68.25 68 CYS A N 1
ATOM 556 C CA . CYS A 1 68 ? -8.138 -1.688 6.459 1.00 68.25 68 CYS A CA 1
ATOM 557 C C . CYS A 1 68 ? -9.231 -2.443 5.706 1.00 68.25 68 CYS A C 1
ATOM 559 O O . CYS A 1 68 ? -9.380 -3.652 5.871 1.00 68.25 68 CYS A O 1
ATOM 561 N N . GLU A 1 69 ? -9.888 -1.755 4.777 1.00 65.31 69 GLU A N 1
ATOM 562 C CA . GLU A 1 69 ? -10.744 -2.371 3.767 1.00 65.31 69 GLU A CA 1
ATOM 563 C C . GLU A 1 69 ? -10.162 -2.101 2.379 1.00 65.31 69 GLU A C 1
ATOM 565 O O . GLU A 1 69 ? -9.770 -0.978 2.049 1.00 65.31 69 GLU A O 1
ATOM 570 N N . ARG A 1 70 ? -10.073 -3.145 1.552 1.00 64.88 70 ARG A N 1
ATOM 571 C CA . ARG A 1 70 ? -9.638 -3.005 0.163 1.00 64.88 70 ARG A CA 1
ATOM 572 C C . ARG A 1 70 ? -10.795 -2.442 -0.655 1.00 64.88 70 ARG A C 1
ATOM 574 O O . ARG A 1 70 ? -11.817 -3.100 -0.811 1.00 64.88 70 ARG A O 1
ATOM 581 N N . GLN A 1 71 ? -10.611 -1.255 -1.223 1.00 59.22 71 GLN A N 1
ATOM 582 C CA . GLN A 1 71 ? -11.491 -0.763 -2.279 1.00 59.22 71 GLN A CA 1
ATOM 583 C C . GLN A 1 71 ? -10.985 -1.313 -3.615 1.00 59.22 71 GLN A C 1
ATOM 585 O O . GLN A 1 71 ? -10.093 -0.735 -4.235 1.00 59.22 71 GLN A O 1
ATOM 590 N N . ASP A 1 72 ? -11.503 -2.470 -4.034 1.00 54.78 72 ASP A N 1
ATOM 591 C CA . ASP A 1 72 ? -11.359 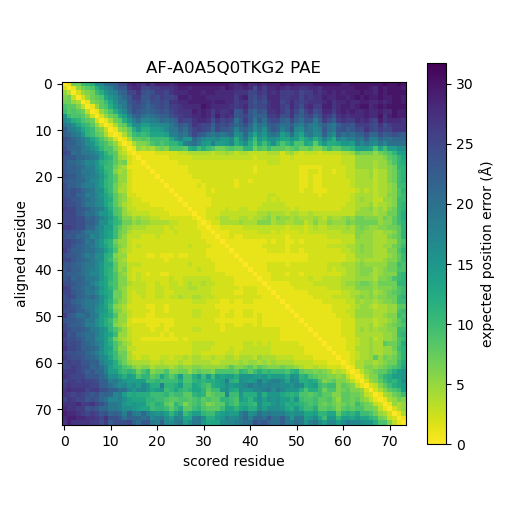-2.906 -5.423 1.00 54.78 72 ASP A CA 1
ATOM 592 C C . ASP A 1 72 ? -12.198 -1.960 -6.291 1.00 54.78 72 ASP A C 1
ATOM 594 O O . ASP A 1 72 ? -13.428 -2.011 -6.288 1.00 54.78 72 ASP A O 1
ATOM 598 N N . TYR A 1 73 ? -11.526 -1.042 -6.987 1.00 42.34 73 TYR A N 1
ATOM 599 C CA . TYR A 1 73 ? -12.164 -0.293 -8.064 1.00 42.34 73 TYR A CA 1
ATOM 600 C C . TYR A 1 73 ? -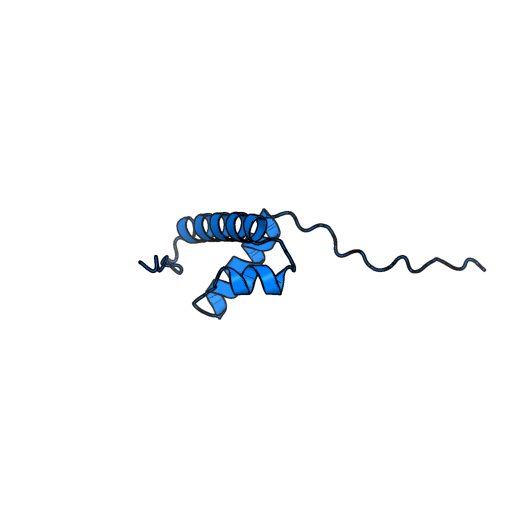12.476 -1.270 -9.215 1.00 42.34 73 TYR A C 1
ATOM 602 O O . TYR A 1 73 ? -11.593 -2.059 -9.565 1.00 42.34 73 TYR A O 1
ATOM 610 N N . PRO A 1 74 ? -13.707 -1.256 -9.764 1.00 42.47 74 PRO A N 1
ATOM 611 C CA . PRO A 1 74 ? -14.095 -2.097 -10.896 1.00 42.47 74 PRO A CA 1
ATOM 612 C C . PRO A 1 74 ? -13.337 -1.760 -12.187 1.00 42.47 74 PRO A C 1
ATOM 614 O O . PRO A 1 74 ? -12.920 -0.590 -12.355 1.00 42.47 74 PRO A O 1
#

Foldseek 3Di:
DDDDDPPPPPPPPDPLLNLLVVVLVVCLVVVDDDLVNSCVVVVDDSVSSVVSVVSNVVVCVPPPVNSDDDDPDD

Mean predicted aligned error: 9.77 Å